Protein AF-A0A7V8YBE4-F1 (afdb_monomer_lite)

Structure (mmCIF, N/CA/C/O backbone):
data_AF-A0A7V8YBE4-F1
#
_entry.id   AF-A0A7V8YBE4-F1
#
loop_
_atom_site.group_PDB
_atom_site.id
_atom_site.type_symbol
_atom_site.label_atom_id
_atom_site.label_alt_id
_atom_site.label_comp_id
_atom_site.label_asym_id
_atom_site.label_entity_id
_atom_site.label_seq_id
_atom_site.pdbx_PDB_ins_code
_atom_site.Cartn_x
_atom_site.Cartn_y
_atom_site.Cartn_z
_atom_site.occupancy
_atom_site.B_iso_or_equiv
_atom_site.auth_seq_id
_atom_site.auth_comp_id
_atom_site.auth_asym_id
_atom_site.auth_atom_id
_atom_site.pdbx_PDB_model_num
ATOM 1 N N . MET A 1 1 ? -7.355 -0.385 -7.310 1.00 74.19 1 MET A N 1
ATOM 2 C CA . MET A 1 1 ? -7.453 -0.796 -8.723 1.00 74.19 1 MET A CA 1
ATOM 3 C C . MET A 1 1 ? -7.188 -2.290 -8.844 1.00 74.19 1 MET A C 1
ATOM 5 O O . MET A 1 1 ? -6.430 -2.825 -8.048 1.00 74.19 1 MET A O 1
ATOM 9 N N . VAL A 1 2 ? -7.816 -2.960 -9.811 1.00 77.50 2 VAL A N 1
ATOM 10 C CA . VAL A 1 2 ? -7.549 -4.371 -10.135 1.00 77.50 2 VAL A CA 1
ATOM 11 C C . VAL A 1 2 ? -7.078 -4.415 -11.586 1.00 77.50 2 VAL A C 1
ATOM 13 O O . VAL A 1 2 ? -7.792 -3.912 -12.457 1.00 77.50 2 VAL A O 1
ATOM 16 N N . GLY A 1 3 ? -5.898 -4.980 -11.856 1.00 70.00 3 GLY A N 1
ATOM 17 C CA . GLY A 1 3 ? -5.276 -4.923 -13.183 1.00 70.00 3 GLY A CA 1
ATOM 18 C C . GLY A 1 3 ? -4.354 -6.103 -13.500 1.00 70.00 3 GLY A C 1
ATOM 19 O O . GLY A 1 3 ? -3.647 -6.591 -12.630 1.00 70.00 3 GLY A O 1
ATOM 20 N N . GLY A 1 4 ? -4.390 -6.554 -14.767 1.00 84.88 4 GLY A N 1
ATOM 21 C CA . GLY A 1 4 ? -3.812 -7.802 -15.297 1.00 84.88 4 GLY A CA 1
ATOM 22 C C . GLY A 1 4 ? -2.526 -8.297 -14.627 1.00 84.88 4 GLY A C 1
ATOM 23 O O . GLY A 1 4 ? -2.592 -9.096 -13.699 1.00 84.88 4 GLY A O 1
ATOM 24 N N . ARG A 1 5 ? -1.356 -7.891 -15.140 1.00 90.12 5 ARG A N 1
ATOM 25 C CA . ARG A 1 5 ? -0.066 -8.219 -14.511 1.00 90.12 5 ARG A CA 1
ATOM 26 C C . ARG A 1 5 ? 0.203 -7.297 -13.316 1.00 90.12 5 ARG A C 1
ATOM 28 O O . ARG A 1 5 ? 0.506 -7.801 -12.240 1.00 90.12 5 ARG A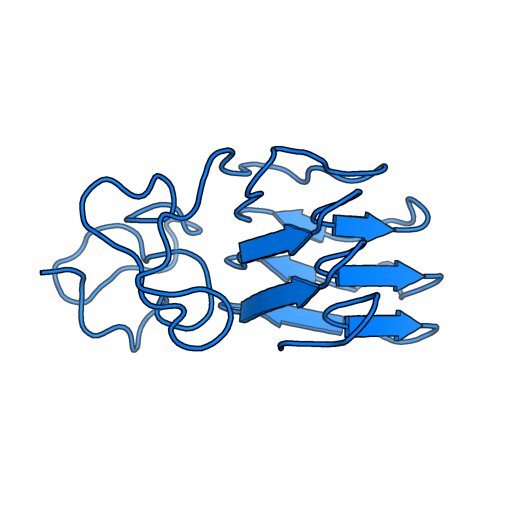 O 1
ATOM 35 N N . GLN A 1 6 ? 0.050 -5.991 -13.518 1.00 92.44 6 GLN A N 1
ATOM 36 C CA . GLN A 1 6 ? 0.120 -4.978 -12.470 1.00 92.44 6 GLN A CA 1
ATOM 37 C C . GLN A 1 6 ? -1.271 -4.443 -12.127 1.00 92.44 6 GLN A C 1
ATOM 39 O O . GLN A 1 6 ? -2.047 -4.143 -13.042 1.00 92.44 6 GLN A O 1
ATOM 44 N N . GLY A 1 7 ? -1.561 -4.252 -10.837 1.00 93.75 7 GLY A N 1
ATOM 45 C CA . GLY A 1 7 ? -2.790 -3.593 -10.387 1.00 93.75 7 GLY A CA 1
ATOM 46 C C . GLY A 1 7 ? -2.856 -2.135 -10.844 1.00 93.75 7 GLY A C 1
ATOM 47 O O . GLY A 1 7 ? -3.912 -1.671 -11.280 1.00 93.75 7 GLY A O 1
ATOM 48 N N . ALA A 1 8 ? -1.713 -1.445 -10.823 1.00 94.56 8 ALA A N 1
ATOM 49 C CA . ALA A 1 8 ? -1.460 -0.206 -11.554 1.00 94.56 8 ALA A CA 1
ATOM 50 C C . ALA A 1 8 ? 0.039 -0.042 -11.857 1.00 94.56 8 ALA A C 1
ATOM 52 O O . ALA A 1 8 ? 0.887 -0.501 -11.093 1.00 94.56 8 ALA A O 1
ATOM 53 N N . PHE A 1 9 ? 0.347 0.644 -12.960 1.00 93.38 9 PHE A N 1
ATOM 54 C CA . PHE A 1 9 ? 1.700 1.063 -13.323 1.00 93.38 9 PHE A CA 1
ATOM 55 C C . PHE A 1 9 ? 1.708 2.573 -13.546 1.00 93.38 9 PHE A C 1
ATOM 57 O O . PHE A 1 9 ? 0.994 3.066 -14.425 1.00 93.38 9 PHE A O 1
ATOM 64 N N . LEU A 1 10 ? 2.476 3.296 -12.733 1.00 92.19 10 LEU A N 1
ATOM 65 C CA . LEU A 1 10 ? 2.558 4.755 -12.741 1.00 92.19 10 LEU A CA 1
ATOM 66 C C . LEU A 1 10 ? 4.000 5.168 -13.035 1.00 92.19 10 LEU A C 1
ATOM 68 O O . LEU A 1 10 ? 4.930 4.655 -12.413 1.00 92.19 10 LEU A O 1
ATOM 72 N N . GLN A 1 11 ? 4.176 6.079 -13.997 1.00 92.56 11 GLN A N 1
ATOM 73 C CA . GLN A 1 11 ? 5.499 6.457 -14.487 1.00 92.56 11 GLN A CA 1
ATOM 74 C C . GLN A 1 11 ? 5.605 7.956 -14.781 1.00 92.56 11 GLN A C 1
ATOM 76 O O . GLN A 1 11 ? 4.682 8.547 -15.346 1.00 92.56 11 GLN A O 1
ATOM 81 N N . TYR A 1 12 ? 6.748 8.566 -14.444 1.00 91.31 12 TYR A N 1
ATOM 82 C CA . TYR A 1 12 ? 7.089 9.964 -14.764 1.00 91.31 12 TYR A CA 1
ATOM 83 C C . TYR A 1 12 ? 6.084 11.016 -14.268 1.00 91.31 12 TYR A C 1
ATOM 85 O O . TYR A 1 12 ? 5.912 12.074 -14.884 1.00 91.31 12 TYR A O 1
ATOM 93 N N . MET A 1 13 ? 5.422 10.749 -13.143 1.00 90.75 13 MET A N 1
ATOM 94 C CA . MET A 1 13 ? 4.396 11.625 -12.581 1.00 90.75 13 MET A CA 1
ATOM 95 C C . MET A 1 13 ? 4.579 11.849 -11.077 1.00 90.75 13 MET A C 1
ATOM 97 O O . MET A 1 13 ? 5.374 11.174 -10.430 1.00 90.75 13 MET A O 1
ATOM 101 N N . ASN A 1 14 ? 3.870 12.847 -10.545 1.00 92.62 14 ASN A N 1
ATOM 102 C CA . ASN A 1 14 ? 3.686 12.998 -9.105 1.00 92.62 14 ASN A CA 1
ATOM 103 C C . ASN A 1 14 ? 2.431 12.229 -8.708 1.00 92.62 14 ASN A C 1
ATOM 105 O O . ASN A 1 14 ? 1.392 12.441 -9.342 1.00 92.62 14 ASN A O 1
ATOM 109 N N . VAL A 1 15 ? 2.522 11.365 -7.702 1.00 92.50 15 VAL A N 1
ATOM 110 C CA . VAL A 1 15 ? 1.369 10.599 -7.219 1.00 92.50 15 VAL A CA 1
ATOM 111 C C . VAL A 1 15 ? 1.098 10.920 -5.760 1.00 92.50 15 VAL A C 1
ATOM 113 O O . VAL A 1 15 ? 2.025 11.113 -4.987 1.00 92.50 15 VAL A O 1
ATOM 116 N N . ASP A 1 16 ? -0.180 10.992 -5.427 1.00 94.38 16 ASP A N 1
ATOM 117 C CA . ASP A 1 16 ? -0.687 11.035 -4.063 1.00 94.38 16 ASP A CA 1
ATOM 118 C C . ASP A 1 16 ? -1.737 9.926 -3.998 1.00 94.38 16 ASP A C 1
ATOM 120 O O . ASP A 1 16 ? -2.724 9.941 -4.748 1.00 94.38 16 ASP A O 1
ATOM 124 N N . ILE A 1 17 ? -1.426 8.881 -3.240 1.00 94.19 17 ILE A N 1
ATOM 125 C CA . ILE A 1 17 ? -2.231 7.671 -3.129 1.00 94.19 17 ILE A CA 1
ATOM 126 C C . ILE A 1 17 ? -2.560 7.477 -1.658 1.00 94.19 17 ILE A C 1
ATOM 128 O O . ILE A 1 17 ? -1.678 7.181 -0.860 1.00 94.19 17 ILE A O 1
ATOM 132 N N . GLN A 1 18 ? -3.844 7.575 -1.330 1.00 94.25 18 GLN A N 1
ATOM 133 C CA . GLN A 1 18 ? -4.366 7.343 0.012 1.00 94.25 18 GLN A CA 1
ATOM 134 C C . GLN A 1 18 ? -5.534 6.359 -0.035 1.00 94.25 18 GLN A C 1
ATOM 136 O O . GLN A 1 18 ? -6.243 6.301 -1.049 1.00 94.25 18 GLN A O 1
ATOM 141 N N . PHE A 1 19 ? -5.710 5.574 1.036 1.00 94.62 19 PHE A N 1
ATOM 142 C CA . PHE A 1 19 ? -6.853 4.669 1.244 1.00 94.62 19 PHE A CA 1
ATOM 143 C C . PHE A 1 19 ? -7.246 3.905 -0.021 1.00 94.62 19 PHE A C 1
ATOM 145 O O . PHE A 1 19 ? -8.377 3.940 -0.505 1.00 94.62 19 PHE A O 1
ATOM 152 N N . SER A 1 20 ? -6.260 3.257 -0.638 1.00 94.75 20 SER A N 1
ATOM 153 C CA . SER A 1 20 ? -6.418 2.587 -1.924 1.00 94.75 20 SER A CA 1
ATOM 154 C C . SER A 1 20 ? -5.999 1.129 -1.831 1.00 94.75 20 SER A C 1
ATOM 156 O O . SER A 1 20 ? -5.046 0.785 -1.150 1.00 94.75 20 SER A O 1
ATOM 158 N N . THR A 1 21 ? -6.687 0.244 -2.550 1.00 95.50 21 THR A N 1
ATOM 159 C CA . THR A 1 21 ? -6.290 -1.172 -2.645 1.00 95.50 21 THR A CA 1
ATOM 160 C C . THR A 1 21 ? -5.876 -1.498 -4.068 1.00 95.50 21 THR A C 1
ATOM 162 O O . THR A 1 21 ? -6.687 -1.313 -4.980 1.00 95.50 21 THR A O 1
ATOM 165 N N . PHE A 1 22 ? -4.660 -1.997 -4.285 1.00 95.44 22 PHE A N 1
ATOM 166 C CA . PHE A 1 22 ? -4.165 -2.422 -5.596 1.00 95.44 22 PHE A CA 1
ATOM 167 C C . PHE A 1 22 ? -3.923 -3.927 -5.635 1.00 95.44 22 PHE A C 1
ATOM 169 O O . PHE A 1 22 ? -3.182 -4.462 -4.816 1.00 95.44 22 PHE A O 1
ATOM 176 N N . VAL A 1 23 ? -4.533 -4.590 -6.618 1.00 95.38 23 VAL A N 1
ATOM 177 C CA . VAL A 1 23 ? -4.416 -6.038 -6.819 1.00 95.38 23 VAL A CA 1
ATOM 178 C C . VAL A 1 23 ? -3.950 -6.318 -8.243 1.00 95.38 23 VAL A C 1
ATOM 180 O O . VAL A 1 23 ? -4.628 -5.930 -9.203 1.00 95.38 23 VAL A O 1
ATOM 183 N N . GLY A 1 24 ? -2.820 -7.010 -8.381 1.00 94.12 24 GLY A N 1
ATOM 184 C CA . GLY A 1 24 ? -2.290 -7.464 -9.668 1.00 94.12 24 GLY A CA 1
ATOM 185 C C . GLY A 1 24 ? -1.746 -8.888 -9.612 1.00 94.12 24 GLY A C 1
ATOM 186 O O . GLY A 1 24 ? -1.409 -9.401 -8.552 1.00 94.12 24 GLY A O 1
ATOM 187 N N . ALA A 1 25 ? -1.663 -9.569 -10.759 1.00 91.81 25 ALA A N 1
ATOM 188 C CA . ALA A 1 25 ? -1.198 -10.960 -10.782 1.00 91.81 25 ALA A CA 1
ATOM 189 C C . ALA A 1 25 ? 0.291 -11.113 -10.427 1.00 91.81 25 ALA A C 1
ATOM 191 O O . ALA A 1 25 ? 0.697 -12.163 -9.936 1.00 91.81 25 ALA A O 1
ATOM 192 N N . ALA A 1 26 ? 1.109 -10.094 -10.688 1.00 92.12 26 ALA A N 1
ATOM 193 C CA . ALA A 1 26 ? 2.530 -10.074 -10.363 1.00 92.12 26 ALA A CA 1
ATOM 194 C C . ALA A 1 26 ? 2.865 -8.914 -9.428 1.00 92.12 26 ALA A C 1
ATOM 196 O O . ALA A 1 26 ? 3.486 -9.149 -8.397 1.00 92.12 26 ALA A O 1
ATOM 197 N N . GLU A 1 27 ? 2.443 -7.695 -9.759 1.00 93.12 27 GLU A N 1
ATOM 198 C CA . GLU A 1 27 ? 2.707 -6.516 -8.940 1.00 93.12 27 GLU A CA 1
ATOM 199 C C . GLU A 1 27 ? 1.393 -5.843 -8.501 1.00 93.12 27 GLU A C 1
ATOM 201 O O . GLU A 1 27 ? 0.512 -5.620 -9.331 1.00 93.12 27 GLU A O 1
ATOM 206 N N . GLY A 1 28 ? 1.227 -5.510 -7.217 1.00 94.50 28 GLY A N 1
ATOM 207 C CA . GLY A 1 28 ? 0.064 -4.741 -6.756 1.00 94.50 28 GLY A CA 1
ATOM 208 C C . GLY A 1 28 ? 0.099 -3.327 -7.337 1.00 94.50 28 GLY A C 1
ATOM 209 O O . GLY A 1 28 ? -0.748 -2.951 -8.150 1.00 94.50 28 GLY A O 1
ATOM 210 N N . LEU A 1 29 ? 1.141 -2.574 -6.996 1.00 93.88 29 LEU A N 1
ATOM 211 C CA . LEU A 1 29 ? 1.452 -1.266 -7.572 1.00 93.88 29 LEU A CA 1
ATOM 212 C C . LEU A 1 29 ? 2.912 -1.229 -8.033 1.00 93.88 29 LEU A C 1
ATOM 214 O O . LEU A 1 29 ? 3.809 -1.709 -7.342 1.00 93.88 29 LEU A O 1
ATOM 218 N N . GLU A 1 30 ? 3.152 -0.635 -9.198 1.00 92.88 30 GLU A N 1
ATOM 219 C CA . GLU A 1 30 ? 4.493 -0.336 -9.693 1.00 92.88 30 GLU A CA 1
ATOM 220 C C . GLU A 1 30 ? 4.664 1.177 -9.900 1.00 92.88 30 GLU A C 1
ATOM 222 O O . GLU A 1 30 ? 3.898 1.803 -10.640 1.00 92.88 30 GLU A O 1
ATOM 227 N N 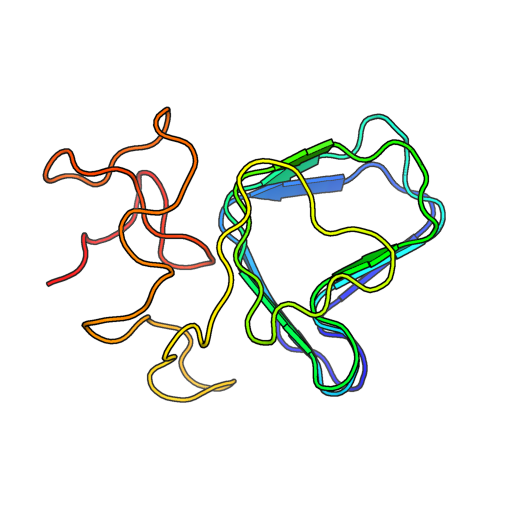. LEU A 1 31 ? 5.672 1.738 -9.227 1.00 91.56 31 LEU A N 1
ATOM 228 C CA . LEU A 1 31 ? 6.111 3.132 -9.303 1.00 91.56 31 LEU A CA 1
ATOM 229 C C . LEU A 1 31 ? 7.476 3.196 -9.996 1.00 91.56 31 LEU A C 1
ATOM 231 O O . LEU A 1 31 ? 8.484 2.782 -9.426 1.00 91.56 31 LEU A O 1
ATOM 235 N N . ASP A 1 32 ? 7.529 3.713 -11.218 1.00 90.12 32 ASP A N 1
ATOM 236 C CA . ASP A 1 32 ? 8.777 3.793 -11.984 1.00 90.12 32 ASP A CA 1
ATOM 237 C C . ASP A 1 32 ? 9.090 5.239 -12.369 1.00 90.12 32 ASP A C 1
ATOM 239 O O . ASP A 1 32 ? 8.300 5.912 -13.029 1.00 90.12 32 ASP A O 1
ATOM 243 N N . ALA A 1 33 ? 10.241 5.754 -11.943 1.00 89.25 33 ALA A N 1
ATOM 244 C CA . ALA A 1 33 ? 10.650 7.136 -12.162 1.00 89.25 33 ALA A CA 1
ATOM 245 C C . ALA A 1 33 ? 9.557 8.172 -11.817 1.00 89.25 33 ALA A C 1
ATOM 247 O O . ALA A 1 33 ? 9.409 9.190 -12.506 1.00 89.25 33 ALA A O 1
ATOM 248 N N . CYS A 1 34 ? 8.760 7.909 -10.777 1.00 89.69 34 CYS A N 1
ATOM 249 C CA . CYS A 1 34 ? 7.852 8.905 -10.217 1.00 89.69 34 CYS A CA 1
ATOM 250 C C . CYS A 1 34 ? 8.663 9.985 -9.477 1.00 89.69 34 CYS A C 1
ATOM 252 O O . CYS A 1 34 ? 9.859 9.838 -9.219 1.00 89.69 34 CYS A O 1
ATOM 254 N N . ARG A 1 35 ? 8.039 11.129 -9.185 1.00 88.38 35 ARG A N 1
ATOM 255 C CA . ARG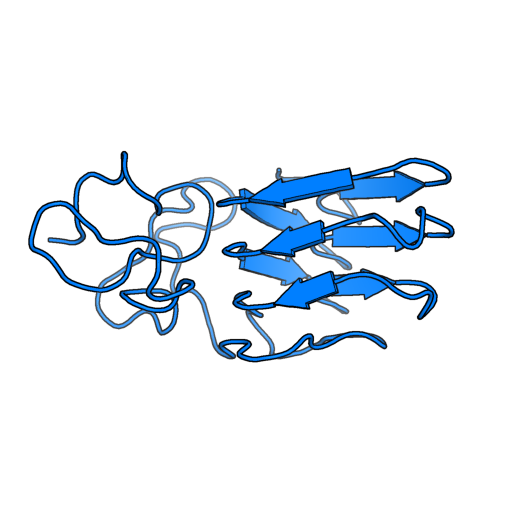 A 1 35 ? 8.729 12.230 -8.493 1.00 88.38 35 ARG A CA 1
ATOM 256 C C . ARG A 1 35 ? 9.006 11.895 -7.030 1.00 88.38 35 ARG A C 1
ATOM 258 O O . ARG A 1 35 ? 8.221 11.188 -6.410 1.00 88.38 35 ARG A O 1
ATOM 265 N N . ASP A 1 36 ? 10.059 12.494 -6.481 1.00 87.00 36 ASP A N 1
ATOM 266 C CA . ASP A 1 36 ? 10.436 12.424 -5.062 1.00 87.00 36 ASP A CA 1
ATOM 267 C C . ASP A 1 36 ? 9.446 13.124 -4.111 1.00 87.00 36 ASP A C 1
ATOM 269 O O . ASP A 1 36 ? 9.530 13.006 -2.898 1.00 87.00 36 ASP A O 1
ATOM 273 N N . THR A 1 37 ? 8.489 13.862 -4.665 1.00 89.81 37 THR A N 1
ATOM 274 C CA . THR A 1 37 ? 7.350 14.435 -3.938 1.00 89.81 37 THR A CA 1
ATOM 275 C C . THR A 1 37 ? 6.119 13.530 -3.966 1.00 89.81 37 THR A C 1
ATOM 277 O O . THR A 1 37 ? 5.015 14.011 -3.722 1.00 89.81 37 THR A O 1
ATOM 280 N N . SER A 1 38 ? 6.274 12.271 -4.385 1.00 92.06 38 SER A N 1
ATOM 281 C CA . SER A 1 38 ? 5.155 11.336 -4.435 1.00 92.06 38 SER A CA 1
ATOM 282 C C . SER A 1 38 ? 4.943 10.678 -3.080 1.00 92.06 38 SER A C 1
ATOM 284 O O . SER A 1 38 ? 5.901 10.217 -2.457 1.00 92.06 38 SER A O 1
ATOM 286 N N . GLU A 1 39 ? 3.681 10.568 -2.693 1.00 93.62 39 GLU A N 1
ATOM 287 C CA . GLU A 1 39 ? 3.246 10.049 -1.403 1.00 93.62 39 GLU A CA 1
ATOM 288 C C . GLU A 1 39 ? 2.308 8.859 -1.620 1.00 93.62 39 GLU A C 1
ATOM 290 O O . GLU A 1 39 ? 1.427 8.869 -2.489 1.00 93.62 39 GLU A O 1
ATOM 295 N N . VAL A 1 40 ? 2.525 7.801 -0.846 1.00 94.00 40 VAL A N 1
ATOM 296 C CA . VAL A 1 40 ? 1.707 6.591 -0.855 1.00 94.00 40 VAL A CA 1
ATOM 297 C C . VAL A 1 40 ? 1.464 6.166 0.582 1.00 94.00 40 VAL A C 1
ATOM 299 O O . VAL A 1 40 ? 2.387 5.720 1.265 1.00 94.00 40 VAL A O 1
ATOM 302 N N . GLN A 1 41 ? 0.224 6.300 1.039 1.00 95.06 41 GLN A N 1
ATOM 303 C CA . GLN A 1 41 ? -0.148 6.065 2.428 1.00 95.06 41 GLN A CA 1
ATOM 304 C C . GLN A 1 41 ? -1.480 5.332 2.564 1.00 95.06 41 GLN A C 1
ATOM 306 O O . GLN A 1 41 ? -2.315 5.324 1.652 1.00 95.06 41 GLN A O 1
ATOM 311 N N . ASN A 1 42 ? -1.685 4.701 3.717 1.00 96.00 42 ASN A N 1
ATOM 312 C CA . ASN A 1 42 ? -2.945 4.085 4.140 1.00 96.00 42 ASN A CA 1
ATOM 313 C C . ASN A 1 42 ? -3.543 3.099 3.125 1.00 96.00 42 ASN A C 1
ATOM 315 O O . ASN A 1 42 ? -4.756 2.919 3.036 1.00 96.00 42 ASN A O 1
ATOM 319 N N . SER A 1 43 ? -2.703 2.485 2.294 1.00 95.56 43 SER A N 1
ATOM 320 C CA . SER A 1 43 ? -3.119 1.703 1.132 1.00 95.56 43 SER A CA 1
ATOM 321 C C . SER A 1 43 ? -2.699 0.245 1.263 1.00 95.56 43 SER A C 1
ATOM 323 O O . SER A 1 43 ? -1.730 -0.071 1.940 1.00 95.56 43 SER A O 1
ATOM 325 N N . VAL A 1 44 ? -3.424 -0.661 0.605 1.00 95.81 44 VAL A N 1
ATOM 326 C CA . VAL A 1 44 ? -3.143 -2.105 0.606 1.00 95.81 44 VAL A CA 1
ATOM 327 C C . VAL A 1 44 ? -2.682 -2.554 -0.775 1.00 95.81 44 VAL A C 1
ATOM 329 O O . VAL A 1 44 ? -3.325 -2.262 -1.789 1.00 95.81 44 VAL A O 1
ATOM 332 N N . PHE A 1 45 ? -1.601 -3.323 -0.815 1.00 95.56 45 PHE A N 1
ATOM 333 C CA . PHE A 1 45 ? -1.017 -3.868 -2.032 1.00 95.56 45 PHE A CA 1
ATOM 334 C C . PHE A 1 45 ? -0.993 -5.397 -1.978 1.00 95.56 45 PHE A C 1
ATOM 336 O O . PHE A 1 45 ? -0.537 -5.982 -0.998 1.00 95.56 45 PHE A O 1
ATOM 343 N N . SER A 1 46 ? -1.474 -6.030 -3.047 1.00 94.38 46 SER A N 1
ATOM 344 C CA . SER A 1 46 ? -1.473 -7.484 -3.213 1.00 94.38 46 SER A CA 1
ATOM 345 C C . SER A 1 46 ? -0.987 -7.836 -4.616 1.00 94.38 46 SER A C 1
ATOM 347 O O . SER A 1 46 ? -1.623 -7.492 -5.623 1.00 94.38 46 SER A O 1
ATOM 349 N N . GLY A 1 47 ? 0.172 -8.489 -4.691 1.00 92.75 47 GLY A N 1
ATOM 350 C CA . GLY A 1 47 ? 0.743 -8.983 -5.939 1.00 92.75 47 GLY A CA 1
ATOM 351 C C . GLY A 1 47 ? 1.409 -10.348 -5.787 1.00 92.75 47 GLY A C 1
ATOM 352 O O . GLY A 1 47 ? 1.980 -10.677 -4.754 1.00 92.75 47 GLY A O 1
ATOM 353 N N . GLY A 1 48 ? 1.364 -11.168 -6.842 1.00 90.06 48 GLY A N 1
ATOM 354 C CA . GLY A 1 48 ? 1.919 -12.528 -6.794 1.00 90.06 48 GLY A CA 1
ATOM 355 C C . GLY A 1 48 ? 3.450 -12.605 -6.692 1.00 90.06 48 GLY A C 1
ATOM 356 O O . GLY A 1 48 ? 3.979 -13.605 -6.211 1.00 90.06 48 GLY A O 1
ATOM 357 N N . ASN A 1 49 ? 4.163 -11.565 -7.136 1.00 90.25 49 ASN A N 1
ATOM 358 C CA . ASN A 1 49 ? 5.621 -11.448 -7.031 1.00 90.25 49 ASN A CA 1
ATOM 359 C C . ASN A 1 49 ? 6.032 -10.346 -6.048 1.00 90.25 49 ASN A C 1
ATOM 361 O O . ASN A 1 49 ? 6.960 -10.539 -5.268 1.00 90.25 49 ASN A O 1
ATOM 365 N N . CYS A 1 50 ? 5.383 -9.186 -6.151 1.00 91.12 50 CYS A N 1
ATOM 366 C CA . CYS A 1 50 ? 5.678 -7.983 -5.386 1.00 91.12 50 CYS A CA 1
ATOM 367 C C . CYS A 1 50 ? 4.368 -7.286 -5.033 1.00 91.12 50 CYS A C 1
ATOM 369 O O . CYS A 1 50 ? 3.527 -7.086 -5.901 1.00 91.12 50 CYS A O 1
ATOM 371 N N . ASP A 1 51 ? 4.214 -6.828 -3.805 1.00 94.19 51 ASP A N 1
ATOM 372 C CA . ASP A 1 51 ? 3.044 -6.040 -3.427 1.00 94.19 51 ASP A CA 1
ATOM 373 C C . ASP A 1 51 ? 3.211 -4.612 -3.967 1.00 94.19 51 ASP A C 1
ATOM 375 O O . ASP A 1 51 ? 2.459 -4.169 -4.838 1.00 94.19 51 ASP A O 1
ATOM 379 N N . LEU A 1 52 ? 4.294 -3.945 -3.563 1.00 92.31 52 LEU A N 1
ATOM 380 C CA . LEU A 1 52 ? 4.742 -2.673 -4.125 1.00 92.31 52 LEU A CA 1
ATOM 381 C C . LEU A 1 52 ? 6.122 -2.847 -4.756 1.00 92.31 52 LEU A C 1
ATOM 383 O O . LEU A 1 52 ? 7.058 -3.371 -4.142 1.00 92.31 52 LEU A O 1
ATOM 387 N N . ARG A 1 53 ? 6.255 -2.376 -5.991 1.00 91.50 53 ARG A N 1
ATOM 388 C CA . ARG A 1 53 ? 7.524 -2.273 -6.699 1.00 91.50 53 ARG A CA 1
ATOM 389 C C . ARG A 1 53 ? 7.826 -0.812 -6.972 1.00 91.50 53 ARG A C 1
ATOM 391 O O . ARG A 1 53 ? 6.963 -0.081 -7.446 1.00 91.50 53 ARG A O 1
ATOM 398 N N . GLY A 1 54 ? 9.075 -0.420 -6.772 1.00 87.31 54 GLY A N 1
ATOM 399 C CA . GLY A 1 54 ? 9.549 0.814 -7.369 1.00 87.31 54 GLY A CA 1
ATOM 400 C C . GLY A 1 54 ? 11.044 0.838 -7.599 1.00 87.31 54 GLY A C 1
ATOM 401 O O . GLY A 1 54 ? 11.770 -0.073 -7.204 1.00 87.31 54 GLY A O 1
ATOM 402 N N . ASP A 1 55 ? 11.491 1.882 -8.282 1.00 82.25 55 ASP A N 1
ATOM 403 C CA . ASP A 1 55 ? 12.890 2.090 -8.667 1.00 82.25 55 ASP A CA 1
ATOM 404 C C . ASP A 1 55 ? 13.791 2.596 -7.523 1.00 82.25 55 ASP A C 1
ATOM 406 O O . ASP A 1 55 ? 14.983 2.827 -7.729 1.00 82.25 55 ASP A O 1
ATOM 410 N N . GLY A 1 56 ? 13.242 2.731 -6.309 1.00 66.25 56 GLY A N 1
ATOM 411 C CA . GLY A 1 56 ? 13.969 3.169 -5.117 1.00 66.25 56 GLY A CA 1
ATOM 412 C C . GLY A 1 56 ? 14.292 4.665 -5.093 1.00 66.25 56 GLY A C 1
ATOM 413 O O . GLY A 1 56 ? 15.169 5.081 -4.333 1.00 66.25 56 GLY A O 1
ATOM 414 N N . THR A 1 57 ? 13.630 5.479 -5.921 1.00 62.12 57 THR A N 1
ATOM 415 C CA . THR A 1 57 ? 13.662 6.940 -5.763 1.00 62.12 57 THR A CA 1
ATOM 416 C C . THR A 1 57 ? 12.877 7.363 -4.511 1.00 62.12 57 THR A C 1
ATOM 418 O O . THR A 1 57 ? 12.188 6.548 -3.899 1.00 62.12 57 THR A O 1
ATOM 421 N N . ALA A 1 58 ? 13.093 8.598 -4.043 1.00 62.44 58 ALA A N 1
ATOM 422 C CA . ALA A 1 58 ? 12.643 9.086 -2.737 1.00 62.44 58 ALA A CA 1
ATOM 423 C C . ALA A 1 58 ? 11.117 9.272 -2.675 1.00 62.44 58 ALA A C 1
ATOM 425 O O . ALA A 1 58 ? 10.631 10.389 -2.687 1.00 62.44 58 ALA A O 1
ATOM 426 N N . TYR A 1 59 ? 10.363 8.180 -2.653 1.00 80.06 59 TYR A N 1
ATOM 427 C CA . TYR A 1 59 ? 8.934 8.185 -2.373 1.00 80.06 59 TYR A CA 1
ATOM 428 C C . TYR A 1 59 ? 8.714 8.184 -0.867 1.00 80.06 59 TYR A C 1
ATOM 430 O O . TYR A 1 59 ? 9.406 7.461 -0.142 1.00 80.06 59 TYR A O 1
ATOM 438 N N . GLU A 1 60 ? 7.715 8.921 -0.404 1.00 89.12 60 GLU A N 1
ATOM 439 C CA . GLU A 1 60 ? 7.204 8.732 0.945 1.00 89.12 60 GLU A CA 1
ATOM 440 C C . GLU A 1 60 ? 6.187 7.593 0.907 1.00 89.12 60 GLU A C 1
ATOM 442 O O . GLU A 1 60 ? 5.097 7.717 0.351 1.00 89.12 60 GLU A O 1
ATOM 447 N N . VAL A 1 61 ? 6.595 6.436 1.425 1.00 90.69 61 VAL A N 1
ATOM 448 C CA . VAL A 1 61 ? 5.747 5.246 1.527 1.00 90.69 61 VAL A CA 1
ATOM 449 C C . VAL A 1 61 ? 5.612 4.934 3.001 1.00 90.69 61 VAL A C 1
ATOM 451 O O . VAL A 1 61 ? 6.571 4.465 3.610 1.00 90.69 61 VAL A O 1
ATOM 454 N N . GLU A 1 62 ? 4.450 5.207 3.578 1.00 93.44 62 GLU A N 1
ATOM 455 C CA . GLU A 1 62 ? 4.221 5.058 5.018 1.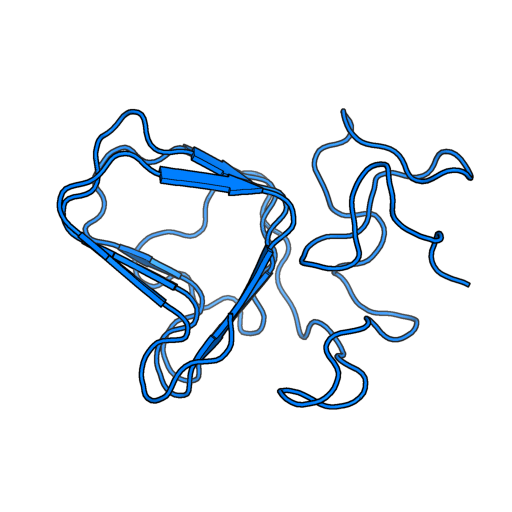00 93.44 62 GLU A CA 1
ATOM 456 C C . GLU A 1 62 ? 2.836 4.483 5.304 1.00 93.44 62 GLU A C 1
ATOM 458 O O . GLU A 1 62 ? 1.914 4.709 4.530 1.00 93.44 62 GLU A O 1
ATOM 463 N N . TRP A 1 63 ? 2.688 3.723 6.392 1.00 95.12 63 TRP A N 1
ATOM 464 C CA . TRP A 1 63 ? 1.386 3.215 6.851 1.00 95.12 63 TRP A CA 1
ATOM 465 C C . TRP A 1 63 ? 0.631 2.432 5.773 1.00 95.12 63 TRP A C 1
ATOM 467 O O . TRP A 1 63 ? -0.526 2.701 5.477 1.00 95.12 63 TRP A O 1
ATOM 477 N N . ASN A 1 64 ? 1.299 1.484 5.114 1.00 95.00 64 ASN A N 1
ATOM 478 C CA . ASN A 1 64 ? 0.680 0.678 4.061 1.00 95.00 64 ASN A CA 1
ATOM 479 C C . ASN A 1 64 ? 0.623 -0.807 4.425 1.00 95.00 64 ASN A C 1
ATOM 481 O O . ASN A 1 64 ? 1.469 -1.324 5.151 1.00 95.00 64 ASN A O 1
ATOM 485 N N . GLY A 1 65 ? -0.352 -1.500 3.849 1.00 95.38 65 GLY A N 1
ATOM 486 C CA . GLY A 1 65 ? -0.569 -2.934 3.961 1.00 95.38 65 GLY A CA 1
ATOM 487 C C . GLY A 1 65 ? 0.080 -3.718 2.823 1.00 95.38 65 GLY A C 1
ATOM 488 O O . GLY A 1 65 ? -0.148 -3.419 1.649 1.00 95.38 65 GLY A O 1
ATOM 489 N N . PHE A 1 66 ? 0.842 -4.755 3.160 1.00 94.50 66 PHE A N 1
ATOM 490 C CA . PHE A 1 66 ? 1.496 -5.659 2.212 1.00 94.50 66 PHE A CA 1
ATOM 491 C C . PHE A 1 66 ? 1.026 -7.091 2.464 1.00 94.50 66 PHE A C 1
ATOM 493 O O . PHE A 1 66 ? 1.349 -7.675 3.502 1.00 94.50 66 PHE A O 1
ATOM 500 N N . ASP A 1 67 ? 0.292 -7.651 1.504 1.00 92.69 67 ASP A N 1
ATOM 501 C CA . ASP A 1 67 ? -0.340 -8.971 1.599 1.00 92.69 67 ASP A CA 1
ATOM 502 C C . ASP A 1 67 ? 0.668 -10.090 1.904 1.00 92.69 67 ASP A C 1
ATOM 504 O O . ASP A 1 67 ? 0.574 -10.798 2.908 1.00 92.69 67 ASP A O 1
ATOM 508 N N . ASN A 1 68 ? 1.722 -10.187 1.097 1.00 82.31 68 ASN A N 1
ATOM 509 C CA . ASN A 1 68 ? 2.735 -11.232 1.238 1.00 82.31 68 ASN A CA 1
ATOM 510 C C . ASN A 1 68 ? 4.057 -10.692 1.815 1.00 82.31 68 ASN A C 1
ATOM 512 O O . ASN A 1 68 ? 5.092 -11.361 1.781 1.00 82.31 68 ASN A O 1
ATOM 516 N N . GLY A 1 69 ? 4.048 -9.448 2.307 1.00 69.69 69 GLY A N 1
ATOM 517 C CA . GLY A 1 69 ? 5.231 -8.743 2.802 1.00 69.69 69 GLY A CA 1
ATOM 518 C C . GLY A 1 69 ? 6.299 -8.483 1.732 1.00 69.69 69 GLY A C 1
ATOM 519 O O . GLY A 1 69 ? 7.456 -8.213 2.064 1.00 69.69 69 GLY A O 1
ATOM 520 N N . ALA A 1 70 ? 5.945 -8.578 0.447 1.00 66.00 70 ALA A N 1
ATOM 521 C CA . ALA A 1 70 ? 6.888 -8.540 -0.664 1.00 66.00 70 ALA A CA 1
ATOM 522 C C . ALA A 1 70 ? 7.040 -7.116 -1.218 1.00 66.00 70 ALA A C 1
ATOM 524 O O . ALA A 1 70 ? 6.659 -6.819 -2.351 1.00 66.00 70 ALA A O 1
ATOM 525 N N . GLY A 1 71 ? 7.629 -6.221 -0.424 1.00 64.44 71 GLY A N 1
ATOM 526 C CA . GLY A 1 71 ? 8.113 -4.934 -0.919 1.00 64.44 71 GLY A CA 1
ATOM 527 C C . GLY A 1 71 ? 9.356 -5.136 -1.788 1.00 64.44 71 GLY A C 1
ATOM 528 O O . GLY A 1 71 ? 10.465 -5.280 -1.272 1.00 64.44 71 GLY A O 1
ATOM 529 N N . CYS A 1 72 ? 9.206 -5.176 -3.112 1.00 79.69 72 CYS A N 1
ATOM 530 C CA . CYS A 1 72 ? 10.315 -5.402 -4.044 1.00 79.69 72 CYS A CA 1
ATOM 531 C C . CYS A 1 72 ? 11.148 -4.131 -4.225 1.00 79.69 72 CYS A C 1
ATOM 533 O O . CYS A 1 72 ? 11.078 -3.460 -5.254 1.00 79.69 72 CYS A O 1
ATOM 535 N N . GLY A 1 73 ? 11.937 -3.818 -3.198 1.00 69.75 73 GLY A N 1
ATOM 536 C CA . GLY A 1 73 ? 12.783 -2.629 -3.126 1.00 69.75 73 GLY A CA 1
ATOM 537 C C . GLY A 1 73 ? 12.193 -1.487 -2.299 1.00 69.75 73 GLY A C 1
ATOM 538 O O . GLY A 1 73 ? 12.908 -0.524 -2.044 1.00 69.75 73 GLY A O 1
ATOM 539 N N . ILE A 1 74 ? 10.934 -1.592 -1.852 1.00 78.12 74 ILE A N 1
ATOM 540 C CA . ILE A 1 74 ? 10.251 -0.574 -1.043 1.00 78.12 74 ILE A CA 1
ATOM 541 C C . ILE A 1 74 ? 9.288 -1.270 -0.078 1.00 78.12 74 ILE A C 1
ATOM 543 O O . ILE A 1 74 ? 8.347 -1.917 -0.527 1.00 78.12 74 ILE A O 1
ATOM 547 N N . LEU A 1 75 ? 9.517 -1.138 1.232 1.00 77.44 75 LEU A N 1
ATOM 548 C CA . LEU A 1 75 ? 8.578 -1.602 2.263 1.00 77.44 75 LEU A CA 1
ATOM 549 C C . LEU A 1 75 ? 7.901 -0.444 3.004 1.00 77.44 75 LEU A C 1
ATOM 551 O O . LEU A 1 75 ? 6.877 -0.677 3.622 1.00 77.44 75 LEU A O 1
ATOM 555 N N . GLY A 1 76 ? 8.429 0.781 2.911 1.00 83.44 76 GLY A N 1
ATOM 556 C CA . GLY A 1 76 ? 7.893 1.946 3.616 1.00 83.44 76 GLY A CA 1
ATOM 557 C C . GLY A 1 76 ? 8.051 1.902 5.142 1.00 83.44 76 GLY A C 1
ATOM 558 O O . GLY A 1 76 ? 8.406 0.866 5.710 1.00 83.44 76 GLY A O 1
ATOM 559 N N . ALA A 1 77 ? 7.839 3.032 5.815 1.00 89.81 77 ALA A N 1
ATOM 560 C CA . ALA A 1 77 ? 7.792 3.090 7.277 1.00 89.81 77 ALA A CA 1
ATOM 561 C C . ALA A 1 77 ? 6.400 2.691 7.794 1.00 89.81 77 ALA A C 1
ATOM 563 O O . ALA A 1 77 ? 5.404 2.861 7.101 1.00 89.81 77 ALA A O 1
ATOM 564 N N . PHE A 1 78 ? 6.334 2.159 9.019 1.00 93.25 78 PHE A N 1
ATOM 565 C CA . PHE A 1 78 ? 5.068 1.823 9.695 1.00 93.25 78 PHE A CA 1
ATOM 566 C C . PHE A 1 78 ? 4.138 0.882 8.910 1.00 93.25 78 PHE A C 1
ATOM 568 O O . PHE A 1 78 ? 2.926 0.894 9.083 1.00 93.25 78 PHE A O 1
ATOM 575 N N . SER A 1 79 ? 4.711 0.057 8.038 1.00 92.00 79 SER A N 1
ATOM 576 C CA . SER A 1 79 ? 3.935 -0.843 7.198 1.00 92.00 79 SER A CA 1
ATOM 577 C C . SER A 1 79 ? 3.462 -2.078 7.944 1.00 92.00 79 SER A C 1
ATOM 579 O O . SER A 1 79 ? 4.195 -2.690 8.728 1.00 92.00 79 SER A O 1
ATOM 581 N N . THR A 1 80 ? 2.253 -2.488 7.602 1.00 94.50 80 THR A N 1
ATOM 582 C CA . THR A 1 80 ? 1.585 -3.671 8.121 1.00 94.50 80 THR A CA 1
ATOM 583 C C . THR A 1 80 ? 1.743 -4.812 7.130 1.00 94.50 80 THR A C 1
ATOM 585 O O . THR A 1 80 ? 1.517 -4.653 5.931 1.00 94.50 80 THR A O 1
ATOM 588 N N . LEU A 1 81 ? 2.160 -5.978 7.621 1.00 93.69 81 LEU A N 1
ATOM 589 C CA . LEU A 1 81 ? 2.415 -7.154 6.790 1.00 93.69 81 LEU A CA 1
ATOM 590 C C . LEU A 1 81 ? 1.443 -8.274 7.157 1.00 93.69 81 LEU A C 1
ATOM 592 O O . LEU A 1 81 ? 1.258 -8.566 8.340 1.00 93.69 81 LEU A O 1
ATOM 596 N N . GLY A 1 82 ? 0.900 -8.946 6.148 1.00 93.62 82 GLY A N 1
ATOM 597 C CA . GLY A 1 82 ? 0.063 -10.130 6.308 1.00 93.62 82 GLY A CA 1
ATOM 598 C C . GLY A 1 82 ? -1.138 -10.138 5.370 1.00 93.62 82 GLY A C 1
ATOM 599 O O . GLY A 1 82 ? -1.497 -9.113 4.796 1.00 93.62 82 GLY A O 1
ATOM 600 N N . ASP A 1 83 ? -1.766 -11.308 5.258 1.00 94.44 83 ASP A N 1
ATOM 601 C CA . ASP A 1 83 ? -2.930 -11.525 4.395 1.00 94.44 83 ASP A CA 1
ATOM 602 C C . ASP A 1 83 ? -4.048 -10.525 4.751 1.00 94.44 83 ASP A C 1
ATOM 604 O O . ASP A 1 83 ? -4.517 -10.550 5.892 1.00 94.44 83 ASP A O 1
ATOM 608 N N . PRO A 1 84 ? -4.509 -9.662 3.822 1.00 95.00 84 PRO A N 1
ATOM 609 C CA . PRO A 1 84 ? -5.574 -8.696 4.075 1.00 95.00 84 PRO A CA 1
ATOM 610 C C . PRO A 1 84 ? -6.923 -9.344 4.401 1.00 95.00 84 PRO A C 1
ATOM 612 O O . PRO A 1 84 ? -7.857 -8.641 4.785 1.00 95.00 84 PRO A O 1
ATOM 615 N N . LEU A 1 85 ? -7.059 -10.661 4.227 1.00 95.94 85 LEU A N 1
ATOM 616 C CA . LEU A 1 85 ? -8.286 -11.425 4.434 1.00 95.94 85 LEU A CA 1
ATOM 617 C C . LEU A 1 85 ? -9.476 -10.820 3.681 1.00 95.94 85 LEU A C 1
ATOM 619 O O . LEU A 1 85 ? -10.576 -10.708 4.221 1.00 95.94 85 LEU A O 1
ATOM 623 N N . PHE A 1 86 ? -9.280 -10.442 2.415 1.00 94.88 86 PHE A N 1
ATOM 624 C CA . PHE A 1 86 ? -10.374 -9.949 1.577 1.00 94.88 86 PHE A CA 1
ATOM 625 C C . PHE A 1 86 ? -11.507 -10.976 1.481 1.00 94.88 86 PHE A C 1
ATOM 627 O O . PHE A 1 86 ? -11.246 -12.167 1.309 1.00 94.88 86 PHE A O 1
ATOM 634 N N . VAL A 1 87 ? -12.764 -10.521 1.527 1.00 95.00 87 VAL A N 1
ATOM 635 C CA . VAL A 1 87 ? -13.948 -11.393 1.392 1.00 95.00 87 VAL A CA 1
ATOM 636 C C . VAL A 1 87 ? -13.864 -12.268 0.136 1.00 95.00 87 VAL A C 1
ATOM 638 O O . VAL A 1 87 ? -14.122 -13.471 0.202 1.00 95.00 87 VAL A O 1
ATOM 641 N N . ALA A 1 88 ? -13.497 -11.685 -1.011 1.00 93.19 88 ALA A N 1
ATOM 642 C CA . ALA A 1 88 ? -13.294 -12.427 -2.253 1.00 93.19 88 ALA A CA 1
ATOM 643 C C . ALA A 1 88 ? -12.436 -11.643 -3.260 1.00 93.19 88 ALA A C 1
ATOM 645 O O . ALA A 1 88 ? -12.961 -11.073 -4.215 1.00 93.19 88 ALA A O 1
ATOM 646 N N . SER A 1 89 ? -11.111 -11.633 -3.115 1.00 90.25 89 SER A N 1
ATOM 647 C CA . SER A 1 89 ? -10.243 -10.937 -4.079 1.00 90.25 89 SER A CA 1
ATOM 648 C C . SER A 1 89 ? -10.270 -11.585 -5.482 1.00 90.25 89 SER A C 1
ATOM 650 O O . SER A 1 89 ? -10.213 -12.813 -5.591 1.00 90.25 89 SER A O 1
ATOM 652 N N . PRO A 1 90 ? -10.348 -10.803 -6.581 1.00 90.88 90 PRO A N 1
ATOM 653 C CA . PRO A 1 90 ? -10.409 -9.338 -6.627 1.00 90.88 90 PRO A CA 1
ATOM 654 C C . PRO A 1 90 ? -11.840 -8.760 -6.708 1.00 90.88 90 PRO A C 1
ATOM 656 O O . PRO A 1 90 ? -12.007 -7.570 -6.970 1.00 90.88 90 PRO A O 1
ATOM 659 N N . ALA A 1 91 ? -12.875 -9.592 -6.573 1.00 91.31 91 ALA A N 1
ATOM 660 C CA . ALA A 1 91 ? -14.276 -9.204 -6.749 1.00 91.31 91 ALA A CA 1
ATOM 661 C C . ALA A 1 91 ? -14.842 -8.395 -5.568 1.00 91.31 91 ALA A C 1
ATOM 663 O O . ALA A 1 91 ? -15.643 -7.486 -5.778 1.00 91.31 91 ALA A O 1
ATOM 664 N N . ASP A 1 92 ? -14.414 -8.720 -4.351 1.00 92.19 92 ASP A N 1
ATOM 665 C CA . ASP A 1 92 ? -14.808 -8.085 -3.103 1.00 92.19 92 ASP A CA 1
ATOM 666 C C . ASP A 1 92 ? -13.575 -7.892 -2.213 1.00 92.19 92 ASP A C 1
ATOM 668 O O . ASP A 1 92 ? -12.934 -8.855 -1.787 1.00 92.19 92 ASP A O 1
ATOM 672 N N . LEU A 1 93 ? -13.236 -6.624 -1.989 1.00 92.75 93 LEU A N 1
ATOM 673 C CA . LEU A 1 93 ? -12.041 -6.185 -1.270 1.00 92.75 93 LEU A CA 1
ATOM 674 C C . LEU A 1 93 ? -12.368 -5.630 0.122 1.00 92.75 93 LEU A C 1
ATOM 676 O O . LEU A 1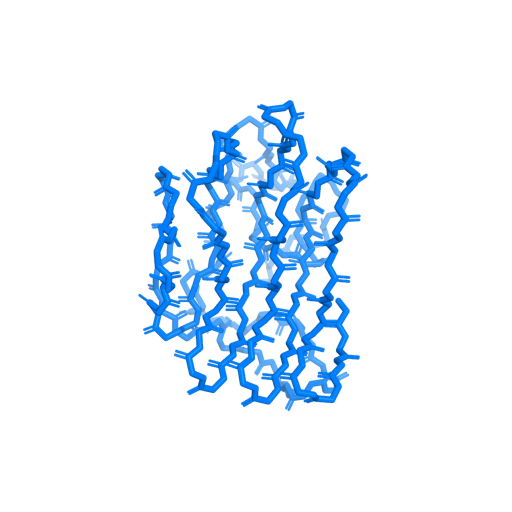 93 ? -11.535 -4.937 0.696 1.00 92.75 93 LEU A O 1
ATOM 680 N N . HIS A 1 94 ? -13.566 -5.886 0.657 1.00 92.75 94 HIS A N 1
ATOM 681 C CA . HIS A 1 94 ? -13.811 -5.650 2.081 1.00 92.75 94 HIS A CA 1
ATOM 682 C C . HIS A 1 94 ? -12.939 -6.589 2.920 1.00 92.75 94 HIS A C 1
ATOM 684 O O . HIS A 1 94 ? -12.709 -7.741 2.534 1.00 92.75 94 HIS A O 1
ATOM 690 N N . LEU A 1 95 ? -12.462 -6.088 4.058 1.00 93.62 95 LEU A N 1
ATOM 691 C CA . LEU A 1 95 ? -11.678 -6.859 5.016 1.00 93.62 95 LEU A CA 1
ATOM 692 C C . LEU A 1 95 ? -12.602 -7.779 5.822 1.00 93.62 95 LEU A C 1
ATOM 694 O O . LEU A 1 95 ? -13.737 -7.425 6.143 1.00 93.62 95 LEU A O 1
ATOM 698 N N . GLN A 1 96 ? -12.126 -8.980 6.138 1.00 94.56 96 GLN A N 1
ATOM 699 C CA . GLN A 1 96 ? -12.793 -9.865 7.091 1.00 94.56 96 GLN A CA 1
ATOM 700 C C . GLN A 1 96 ? -12.257 -9.637 8.505 1.00 94.56 96 GLN A C 1
ATOM 702 O O . GLN A 1 96 ? -11.114 -9.221 8.694 1.00 94.56 96 GLN A O 1
ATOM 707 N N . VAL A 1 97 ? -13.071 -9.997 9.503 1.00 92.81 97 VAL A N 1
ATOM 708 C CA . VAL A 1 97 ? -12.653 -10.046 10.911 1.00 92.81 97 VAL A CA 1
ATOM 709 C C . VAL A 1 97 ? -11.323 -10.786 11.059 1.00 92.81 97 VAL A C 1
ATOM 711 O O . VAL A 1 97 ? -11.147 -11.892 10.541 1.00 92.81 97 VAL A O 1
ATOM 714 N N . GLY A 1 98 ? -10.410 -10.176 11.815 1.00 93.94 98 GLY A N 1
ATOM 715 C CA . GLY A 1 98 ? -9.065 -10.695 12.054 1.00 93.94 98 GLY A CA 1
ATOM 716 C C . GLY A 1 98 ? -8.047 -10.316 10.981 1.00 93.94 98 GLY A C 1
ATOM 717 O O . GLY A 1 98 ? -6.908 -10.775 11.068 1.00 93.94 98 GLY A O 1
ATOM 718 N N . SER A 1 99 ? -8.432 -9.505 9.989 1.00 96.12 99 SER A N 1
ATOM 719 C CA . SER A 1 99 ? -7.477 -8.928 9.049 1.00 96.12 99 SER A CA 1
ATOM 720 C C . SER A 1 99 ? -6.454 -8.079 9.810 1.00 96.12 99 SER A C 1
ATOM 722 O O . SER A 1 99 ? -6.852 -7.280 10.657 1.00 96.12 99 SER A O 1
ATOM 724 N N . PRO A 1 100 ? -5.150 -8.202 9.513 1.00 96.06 100 PRO A N 1
ATOM 725 C CA . PRO A 1 100 ? -4.134 -7.307 10.056 1.00 96.06 100 PRO A CA 1
ATOM 726 C C . PRO A 1 100 ? -4.295 -5.870 9.547 1.00 96.06 100 PRO A C 1
ATOM 728 O O . PRO A 1 100 ? -3.682 -4.972 10.100 1.00 96.06 100 PRO A O 1
ATOM 731 N N . MET A 1 101 ? -5.086 -5.660 8.490 1.00 95.75 101 MET A N 1
ATOM 732 C CA . MET A 1 101 ? -5.303 -4.356 7.863 1.00 95.75 101 MET A CA 1
ATOM 733 C C . MET A 1 101 ? -6.382 -3.524 8.568 1.00 95.75 101 MET A C 1
ATOM 735 O O . MET A 1 101 ? -6.612 -2.391 8.152 1.00 95.75 101 MET A O 1
ATOM 739 N N . ILE A 1 102 ? -7.033 -4.094 9.587 1.00 94.25 102 ILE A N 1
ATOM 740 C CA . ILE A 1 102 ? -8.007 -3.397 10.428 1.00 94.25 102 ILE A CA 1
ATOM 741 C C . ILE A 1 102 ? -7.272 -2.566 11.482 1.00 94.25 102 ILE A C 1
ATOM 743 O O . ILE A 1 102 ? -6.300 -3.061 12.059 1.00 94.25 102 ILE A O 1
ATOM 747 N N . ASP A 1 103 ? -7.739 -1.341 11.727 1.00 93.81 103 ASP A N 1
ATOM 748 C CA . ASP A 1 103 ? -7.168 -0.388 12.694 1.00 93.81 103 ASP A CA 1
ATOM 749 C C . ASP A 1 103 ? -5.644 -0.189 12.545 1.00 93.81 103 ASP A C 1
ATOM 751 O O . ASP A 1 103 ? -4.879 -0.258 13.5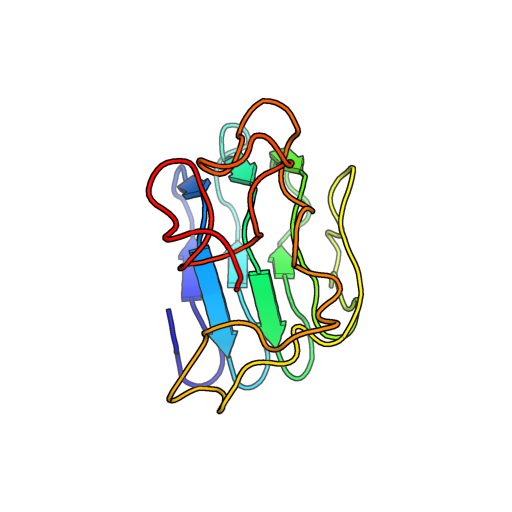13 1.00 93.81 103 ASP A O 1
ATOM 755 N N . ALA A 1 104 ? -5.170 -0.037 11.305 1.00 95.00 104 ALA A N 1
ATOM 756 C CA . ALA A 1 104 ? -3.742 -0.096 10.975 1.00 95.00 104 ALA A CA 1
ATOM 757 C C . ALA A 1 104 ? -3.237 1.066 10.102 1.00 95.00 104 ALA A C 1
ATOM 759 O O . ALA A 1 104 ? -2.076 1.048 9.677 1.00 95.00 104 ALA A O 1
ATOM 760 N N . ALA A 1 105 ? -4.095 2.040 9.793 1.00 95.06 105 ALA A N 1
ATOM 761 C CA . ALA A 1 105 ? -3.710 3.266 9.105 1.00 95.06 105 ALA A CA 1
ATOM 762 C C . ALA A 1 105 ? -2.894 4.204 10.011 1.00 95.06 105 ALA A C 1
ATOM 764 O O . ALA A 1 105 ? -2.673 3.942 11.192 1.00 95.06 105 ALA A O 1
ATOM 765 N N . ASP A 1 106 ? -2.430 5.311 9.435 1.00 95.12 106 ASP A N 1
ATOM 766 C CA . ASP A 1 106 ? -1.870 6.433 10.185 1.00 95.12 106 ASP A CA 1
ATOM 767 C C . ASP A 1 106 ? -2.854 6.882 11.295 1.00 95.12 106 ASP A C 1
ATOM 769 O O . ASP A 1 106 ? -3.991 7.237 10.967 1.00 95.12 106 ASP A O 1
ATOM 773 N N . PRO A 1 107 ? -2.423 6.943 12.576 1.00 93.62 107 PRO A N 1
ATOM 774 C CA . PRO A 1 107 ? -3.248 7.369 13.715 1.00 93.62 107 PRO A CA 1
ATOM 775 C C . PRO A 1 107 ? -3.835 8.785 13.621 1.00 93.62 107 PRO A C 1
ATOM 777 O O . PRO A 1 107 ? -4.615 9.205 14.473 1.00 93.62 107 PRO A O 1
ATOM 780 N N . ALA A 1 108 ? -3.437 9.583 12.628 1.00 92.88 108 ALA A N 1
ATOM 781 C CA . ALA A 1 108 ? -4.107 10.842 12.314 1.00 92.88 108 ALA A CA 1
ATOM 782 C C . ALA A 1 108 ? -5.513 10.653 11.707 1.00 92.88 108 ALA A C 1
ATOM 784 O O . ALA A 1 108 ? -6.271 11.626 11.626 1.00 92.88 108 ALA A O 1
ATOM 785 N N . TYR A 1 109 ? -5.856 9.437 11.271 1.00 91.19 109 TYR A N 1
ATOM 786 C CA . TYR A 1 109 ? -7.149 9.074 10.705 1.00 91.19 109 TYR A CA 1
ATOM 787 C C . TYR A 1 109 ? -7.828 8.042 11.597 1.00 91.19 109 TYR A C 1
ATOM 789 O O . TYR A 1 109 ? -7.277 6.975 11.841 1.00 91.19 109 TYR A O 1
ATOM 797 N N . GLU A 1 110 ? -9.041 8.360 12.036 1.00 89.50 110 GLU A N 1
ATOM 798 C CA . GLU A 1 110 ? -9.836 7.505 12.912 1.00 89.50 110 GLU A CA 1
ATOM 799 C C . GLU A 1 110 ? -11.134 7.087 12.214 1.00 89.50 110 GLU A C 1
ATOM 801 O O . GLU A 1 110 ? -11.720 7.860 11.440 1.00 89.50 110 GLU A O 1
ATOM 806 N N . ASP A 1 111 ? -11.598 5.886 12.536 1.00 84.69 111 ASP A N 1
ATOM 807 C CA . ASP A 1 111 ? -12.943 5.424 12.219 1.00 84.69 111 ASP A CA 1
ATOM 808 C C . ASP A 1 111 ? -13.987 6.111 13.132 1.00 84.69 111 ASP A C 1
ATOM 810 O O . ASP A 1 111 ? -13.653 6.712 14.160 1.00 84.69 111 ASP A O 1
ATOM 814 N N . PRO A 1 112 ? -15.294 6.065 12.799 1.00 83.94 112 PRO A N 1
ATOM 815 C CA . PRO A 1 112 ? -16.333 6.749 13.579 1.00 83.94 112 PRO A CA 1
ATOM 816 C C . PRO A 1 112 ? -16.469 6.316 15.049 1.00 83.94 112 PRO A C 1
ATOM 818 O O . PRO A 1 112 ? -17.123 7.017 15.830 1.00 83.94 112 PRO A O 1
ATOM 821 N N . ASP A 1 113 ? -15.930 5.159 15.424 1.00 82.75 113 ASP A N 1
ATOM 822 C CA . ASP A 1 113 ? -15.898 4.654 16.799 1.00 82.75 113 ASP A CA 1
ATOM 823 C C . ASP A 1 113 ? -14.631 5.068 17.576 1.00 82.75 113 ASP A C 1
ATOM 825 O O . ASP A 1 113 ? -14.583 4.885 18.798 1.00 82.75 113 ASP A O 1
ATOM 829 N N . GLY A 1 114 ? -13.676 5.718 16.901 1.00 85.31 114 GLY A N 1
ATOM 830 C CA . GLY A 1 114 ? -12.464 6.297 17.469 1.00 85.31 114 GLY A CA 1
ATOM 831 C C . GLY A 1 114 ? -11.262 5.354 17.532 1.00 85.31 114 GLY A C 1
ATOM 832 O O . GLY A 1 114 ? -10.313 5.679 18.248 1.00 85.31 114 GLY A O 1
ATOM 833 N N . SER A 1 115 ? -11.290 4.195 16.866 1.00 89.12 115 SER A N 1
ATOM 834 C CA . SER A 1 115 ? -10.057 3.458 16.557 1.00 89.12 115 SER A CA 1
ATOM 835 C C . SER A 1 115 ? -9.308 4.113 15.393 1.00 89.12 115 SER A C 1
ATOM 837 O O . SER A 1 115 ? -9.868 4.950 14.682 1.00 89.12 115 SER A O 1
ATOM 839 N N . ASP A 1 116 ? -8.031 3.757 15.213 1.00 91.94 116 ASP A N 1
ATOM 840 C CA . ASP A 1 116 ? -7.289 4.114 13.998 1.00 91.94 116 ASP A CA 1
ATOM 841 C C . ASP A 1 116 ? -8.046 3.563 12.776 1.00 91.94 116 ASP A C 1
ATOM 843 O O . ASP A 1 116 ? -8.690 2.526 12.865 1.00 91.94 116 ASP A O 1
ATOM 847 N N . ALA A 1 117 ? -7.990 4.233 11.628 1.00 93.31 117 ALA A N 1
ATOM 848 C CA . ALA A 1 117 ? -8.742 3.786 10.459 1.00 93.31 117 ALA A CA 1
ATOM 849 C C . ALA A 1 117 ? -8.197 2.471 9.857 1.00 93.31 117 ALA A C 1
ATOM 851 O O . ALA A 1 117 ? -7.011 2.135 9.968 1.00 93.31 117 ALA A O 1
ATOM 852 N N . ASP A 1 118 ? -9.046 1.760 9.114 1.00 94.00 118 ASP A N 1
ATOM 853 C CA . ASP A 1 118 ? -8.624 0.608 8.309 1.00 94.00 118 ASP A CA 1
ATOM 854 C C . ASP A 1 118 ? -7.707 1.018 7.139 1.00 94.00 118 ASP A C 1
ATOM 856 O O . ASP A 1 118 ? -7.821 2.101 6.556 1.00 94.00 118 ASP A O 1
ATOM 860 N N . LEU A 1 119 ? -6.824 0.113 6.712 1.00 95.06 119 LEU A N 1
ATOM 861 C CA . LEU A 1 119 ? -6.038 0.287 5.489 1.00 95.06 119 LEU A CA 1
ATOM 862 C C . LEU A 1 119 ? -6.858 -0.044 4.229 1.00 95.06 119 LEU A C 1
ATOM 864 O O . LEU A 1 119 ? -7.615 -1.014 4.163 1.00 95.06 119 LEU A O 1
ATOM 868 N N . GLY A 1 120 ? -6.596 0.686 3.143 1.00 94.44 120 GLY A N 1
ATOM 869 C CA . GLY A 1 120 ? -7.110 0.374 1.809 1.00 94.44 120 GLY A CA 1
ATOM 870 C C . GLY A 1 120 ? -8.448 1.033 1.467 1.00 94.44 120 GLY A C 1
ATOM 871 O O . GLY A 1 120 ? -8.884 1.982 2.104 1.00 94.44 120 GLY A O 1
ATOM 872 N N . ARG A 1 121 ? -9.084 0.555 0.386 1.00 90.69 121 ARG A N 1
ATOM 873 C CA . ARG A 1 121 ? -10.205 1.231 -0.302 1.00 90.69 121 ARG A CA 1
ATOM 874 C C . ARG A 1 121 ? -11.419 1.536 0.578 1.00 90.69 121 ARG A C 1
ATOM 876 O O . ARG A 1 121 ? -12.170 2.455 0.261 1.00 90.69 121 ARG A O 1
ATOM 883 N N . TRP A 1 122 ? -11.666 0.693 1.569 1.00 87.56 122 TRP A N 1
ATOM 884 C CA . TRP A 1 122 ? -12.839 0.796 2.431 1.00 87.56 122 TRP A CA 1
ATOM 885 C C . TRP A 1 122 ? -12.515 1.378 3.805 1.00 87.56 122 TRP A C 1
ATOM 887 O O . TRP A 1 122 ? -13.418 1.443 4.628 1.00 87.56 122 TRP A O 1
ATOM 897 N N . GLY A 1 123 ? -11.268 1.803 4.019 1.00 83.56 123 GLY A N 1
ATOM 898 C CA . GLY A 1 123 ? -10.849 2.516 5.214 1.00 83.56 123 GLY A CA 1
ATOM 899 C C . GLY A 1 123 ? -10.953 4.037 5.090 1.00 83.56 123 GLY A C 1
ATOM 900 O O . GLY A 1 123 ? -11.491 4.576 4.115 1.00 83.56 123 GLY A O 1
ATOM 901 N N . GLY A 1 124 ? -10.394 4.719 6.087 1.00 74.88 124 GLY A N 1
ATOM 902 C CA . GLY A 1 124 ? -10.320 6.176 6.184 1.00 74.88 124 GLY A CA 1
ATOM 903 C C . GLY A 1 124 ? -11.556 6.823 6.817 1.00 74.88 124 GLY A C 1
ATOM 904 O O . GLY A 1 124 ? -12.499 6.141 7.191 1.00 74.88 124 GLY A O 1
ATOM 905 N N . PRO A 1 125 ? -11.610 8.164 6.896 1.00 63.47 125 PRO A N 1
ATOM 906 C CA . PRO A 1 125 ? -12.621 8.893 7.676 1.00 63.47 125 PRO A CA 1
ATOM 907 C C . PRO A 1 125 ? -14.070 8.767 7.164 1.00 63.47 125 PRO A C 1
ATOM 909 O O . PRO A 1 125 ? -14.994 9.290 7.788 1.00 63.47 125 PRO A O 1
ATOM 912 N N . GLU A 1 126 ? -14.288 8.108 6.021 1.00 60.34 126 GLU A N 1
ATOM 913 C CA . GLU A 1 126 ? -15.622 7.772 5.500 1.00 60.34 126 GLU A CA 1
ATOM 914 C C . GLU A 1 126 ? -15.935 6.265 5.569 1.00 60.34 126 GLU A C 1
ATOM 916 O O . GLU A 1 126 ? -16.977 5.832 5.065 1.00 60.34 126 GLU A O 1
ATOM 921 N N . ALA A 1 127 ? -15.063 5.461 6.185 1.00 66.44 127 ALA A N 1
ATOM 922 C CA . ALA A 1 127 ? -15.302 4.047 6.410 1.00 66.44 127 ALA A CA 1
ATOM 923 C C . ALA A 1 127 ? -16.542 3.854 7.287 1.00 66.44 127 ALA A C 1
ATOM 925 O O . ALA A 1 127 ? -16.746 4.503 8.317 1.00 66.44 127 ALA A O 1
ATOM 926 N N . LEU A 1 128 ? -17.410 2.937 6.861 1.00 58.75 128 LEU A N 1
ATOM 927 C CA . LEU A 1 128 ? -18.418 2.382 7.750 1.00 58.75 128 LEU A CA 1
ATOM 928 C C . LEU A 1 128 ? -17.647 1.418 8.649 1.00 58.75 128 LEU A C 1
ATOM 930 O O . LEU A 1 128 ? -17.401 0.302 8.200 1.00 58.75 128 LEU A O 1
ATOM 934 N N . GLY A 1 129 ? -17.215 1.900 9.822 1.00 52.00 129 GLY A N 1
ATOM 935 C CA . GLY A 1 129 ? -16.308 1.193 10.735 1.00 52.00 129 GLY A CA 1
ATOM 936 C C . GLY A 1 129 ? -16.558 -0.314 10.799 1.00 52.00 129 GLY A C 1
ATOM 937 O O . GLY A 1 129 ? -17.714 -0.764 10.737 1.00 52.00 129 GLY A O 1
ATOM 938 N N . ALA A 1 130 ? -15.467 -1.079 10.854 1.00 46.56 130 ALA A N 1
ATOM 939 C CA . ALA A 1 130 ? -15.511 -2.533 10.833 1.00 46.56 130 ALA A CA 1
ATOM 940 C C . ALA A 1 130 ? -16.505 -3.070 11.897 1.00 46.56 130 ALA A C 1
ATOM 942 O O . ALA A 1 130 ? -16.545 -2.564 13.019 1.00 46.56 130 ALA A O 1
ATOM 943 N N . PRO A 1 131 ? -17.370 -4.046 11.554 1.00 44.09 131 PRO A N 1
ATOM 944 C CA . PRO A 1 131 ? -18.379 -4.574 12.474 1.00 44.09 131 PRO A CA 1
ATOM 945 C C . PRO A 1 131 ? -17.804 -5.369 13.653 1.00 44.09 131 PRO A C 1
ATOM 947 O O . PRO A 1 131 ? -16.770 -6.054 13.478 1.00 44.09 131 PRO A O 1
#

Radius of gyration: 13.48 Å; chains: 1; bounding box: 32×27×33 Å

pLDDT: mean 87.88, std 10.83, range [44.09, 96.12]

Foldseek 3Di:
DEDEQELDEDEPEAAEAAQAEAEYAAERYEYEHYDLNHEHFLAEAYYPNARYHYPLRNYQYDQYEYAQCHHPNDNHYQYFYHHQCFPDPPVGRDGDPPGSQALRGDLVFAEPVGGRWGGHNQTTPPHPHDD

Secondary structure (DSSP, 8-state):
-EESSEEEEEESS--EE-S-EEEESSEEEEEES--TT-EEES-EEEESSEEEEE---S-EEES-EESS---BS---BS-EES---EEETTTEEEEPTT-TTTT-S-TTSB-TTSSBPPSSTT-STT-----

Sequence (131 aa):
MVGGRQGAFLQYMNVDIQFSTFVGAAEGLELDACRDTSEVQNSVFSGGNCDLRGDGTAYEVEWNGFDNGAGCGILGAFSTLGDPLFVASPADLHLQVGSPMIDAADPAYEDPDGSDADLGRWGGPEALGAP